Protein AF-A0A820LYW4-F1 (afdb_monomer_lite)

Secondary structure (DSSP, 8-state):
-------PPPPBTTTBPPPEEEEEEEEEESSGGG--TTPPPSSEEEEEEEEEE------------S----

Structure (mmCIF, N/CA/C/O backbone):
data_AF-A0A820LYW4-F1
#
_entry.id   AF-A0A820LYW4-F1
#
loop_
_atom_site.group_PDB
_atom_site.id
_atom_site.type_symbol
_atom_site.label_atom_id
_atom_site.label_alt_id
_atom_site.label_comp_id
_atom_site.label_asym_id
_atom_site.label_entity_id
_atom_site.label_seq_id
_atom_site.pdbx_PDB_ins_code
_atom_site.Cartn_x
_atom_site.Cartn_y
_atom_site.Cartn_z
_atom_site.occupancy
_atom_site.B_iso_or_equiv
_atom_site.auth_seq_id
_atom_site.auth_comp_id
_atom_site.auth_asym_id
_atom_site.auth_atom_id
_atom_site.pdbx_PDB_model_num
ATOM 1 N N . THR A 1 1 ? 16.137 14.109 0.759 1.00 67.25 1 THR A N 1
ATOM 2 C CA . THR A 1 1 ? 14.698 14.429 0.668 1.00 67.25 1 THR A CA 1
ATOM 3 C C . THR A 1 1 ? 13.935 13.165 0.995 1.00 67.25 1 THR A C 1
ATOM 5 O O . THR A 1 1 ? 14.237 12.135 0.409 1.00 67.25 1 THR A O 1
ATOM 8 N N . GLN A 1 2 ? 13.047 13.184 1.988 1.00 66.56 2 GLN A N 1
ATOM 9 C CA . GLN A 1 2 ? 12.219 12.017 2.300 1.00 66.56 2 GLN A CA 1
ATOM 10 C C . GLN A 1 2 ? 11.027 12.019 1.342 1.00 66.56 2 GLN A C 1
ATOM 12 O O . GLN A 1 2 ? 10.266 12.981 1.303 1.00 66.56 2 GLN A O 1
ATOM 17 N N . SER A 1 3 ? 10.931 10.994 0.501 1.00 74.44 3 SER A N 1
ATOM 18 C CA . SER A 1 3 ? 9.766 10.781 -0.352 1.00 74.44 3 SER A CA 1
ATOM 19 C C . SER A 1 3 ? 8.769 9.935 0.422 1.00 74.44 3 SER A C 1
ATOM 21 O O . SER A 1 3 ? 9.020 8.753 0.653 1.00 74.44 3 SER A O 1
ATOM 23 N N . ASP A 1 4 ? 7.657 10.537 0.825 1.00 79.88 4 ASP A N 1
ATOM 24 C CA . ASP A 1 4 ? 6.563 9.799 1.446 1.00 79.88 4 ASP A CA 1
ATOM 25 C C . ASP A 1 4 ? 5.718 9.103 0.374 1.00 79.88 4 ASP A C 1
ATOM 27 O O . ASP A 1 4 ? 5.412 9.669 -0.679 1.00 79.88 4 ASP A O 1
ATOM 31 N N . ILE A 1 5 ? 5.338 7.855 0.647 1.00 74.31 5 ILE A N 1
ATOM 32 C CA . ILE A 1 5 ? 4.399 7.092 -0.177 1.00 74.31 5 ILE A CA 1
ATOM 33 C C . ILE A 1 5 ? 3.013 7.268 0.436 1.00 74.31 5 ILE A C 1
ATOM 35 O O . ILE A 1 5 ? 2.771 6.840 1.564 1.00 74.31 5 ILE A O 1
ATOM 39 N N . SER A 1 6 ? 2.092 7.870 -0.313 1.00 80.44 6 SER A N 1
ATOM 40 C CA . SER A 1 6 ? 0.689 8.003 0.078 1.00 80.44 6 SER A CA 1
ATOM 41 C C . SER A 1 6 ? -0.217 7.243 -0.889 1.00 80.44 6 SER A C 1
ATOM 43 O O . SER A 1 6 ? 0.027 7.171 -2.093 1.00 80.44 6 SER A O 1
ATOM 45 N N . PHE A 1 7 ? -1.271 6.635 -0.353 1.00 78.00 7 PHE A N 1
ATOM 46 C CA . PHE A 1 7 ? -2.322 5.990 -1.132 1.00 78.00 7 PHE A CA 1
ATOM 47 C C . PHE A 1 7 ? -3.659 6.153 -0.413 1.00 78.00 7 PHE A C 1
ATOM 49 O O . PHE A 1 7 ? -3.713 6.314 0.805 1.00 78.00 7 PHE A O 1
ATOM 56 N N . THR A 1 8 ? -4.748 6.129 -1.177 1.00 80.81 8 THR A N 1
ATOM 57 C CA . THR A 1 8 ? -6.106 6.172 -0.624 1.00 80.81 8 THR A CA 1
ATOM 58 C C . THR A 1 8 ? -6.605 4.747 -0.439 1.00 80.81 8 THR A C 1
ATOM 60 O O . THR A 1 8 ? -6.463 3.922 -1.342 1.00 80.81 8 THR A O 1
ATOM 63 N N . ILE A 1 9 ? -7.195 4.447 0.717 1.00 80.44 9 ILE A N 1
ATOM 64 C CA . ILE A 1 9 ? -7.907 3.181 0.903 1.00 80.44 9 ILE A CA 1
ATOM 65 C C . ILE A 1 9 ? -9.166 3.234 0.026 1.00 80.44 9 ILE A C 1
ATOM 67 O O . ILE A 1 9 ? -9.937 4.181 0.161 1.00 80.44 9 ILE A O 1
ATOM 71 N N . PRO A 1 10 ? -9.404 2.280 -0.886 1.00 73.38 10 PRO A N 1
ATOM 72 C CA . PRO A 1 10 ? -10.640 2.271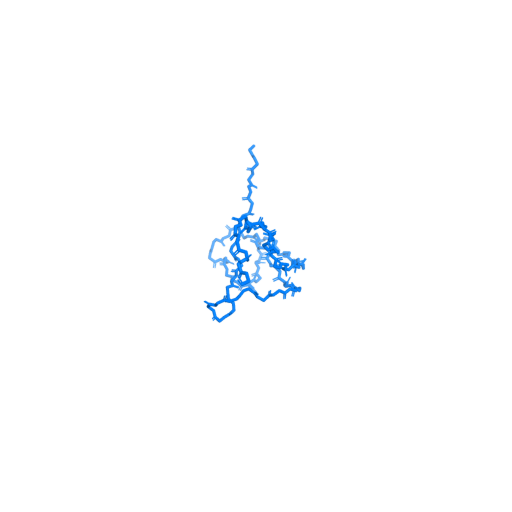 -1.656 1.00 73.38 10 PRO A CA 1
ATOM 73 C C . PRO A 1 10 ? -11.827 1.993 -0.727 1.00 73.38 10 PRO A C 1
ATOM 75 O O . PRO A 1 10 ? -11.778 1.096 0.117 1.00 73.38 10 PRO A O 1
ATOM 78 N N . GLN A 1 11 ? -12.901 2.766 -0.876 1.00 76.50 11 GLN A N 1
ATOM 79 C CA . GLN A 1 11 ? -14.163 2.464 -0.207 1.00 76.50 11 GLN A CA 1
ATOM 80 C C . GLN A 1 11 ? -14.794 1.240 -0.867 1.00 76.50 11 GLN A C 1
ATOM 82 O O . GLN A 1 11 ? -14.904 1.181 -2.092 1.00 76.50 11 GLN A O 1
ATOM 87 N N . ILE A 1 12 ? -15.239 0.290 -0.054 1.00 66.62 12 ILE A N 1
ATOM 88 C CA . ILE A 1 12 ? -16.074 -0.816 -0.517 1.00 66.62 12 ILE A CA 1
ATOM 89 C C . ILE A 1 12 ? -17.511 -0.318 -0.314 1.00 66.62 12 ILE A C 1
ATOM 91 O O . ILE A 1 12 ? -17.902 0.038 0.797 1.00 66.62 12 ILE A O 1
ATOM 95 N N . ASP A 1 13 ? -18.244 -0.146 -1.414 1.00 68.44 13 ASP A N 1
ATOM 96 C CA . ASP A 1 13 ? -19.638 0.331 -1.463 1.00 68.44 13 ASP A CA 1
ATOM 97 C C . ASP A 1 13 ? -19.880 1.807 -1.078 1.00 68.44 13 ASP A C 1
ATOM 99 O O . ASP A 1 13 ? -20.948 2.191 -0.601 1.00 68.44 13 ASP A O 1
ATOM 103 N N . GLY A 1 14 ? -18.886 2.673 -1.309 1.00 63.09 14 GLY A N 1
ATOM 104 C CA . GLY A 1 14 ? -19.053 4.137 -1.295 1.00 63.09 14 GLY A CA 1
ATOM 105 C C . GLY A 1 14 ? -19.302 4.777 0.076 1.00 63.09 14 GLY A C 1
ATOM 106 O O . GLY A 1 14 ? -19.596 5.971 0.146 1.00 63.09 14 GLY A O 1
ATOM 107 N N . ARG A 1 15 ? -19.218 4.010 1.173 1.00 57.94 15 ARG A N 1
ATOM 108 C CA . ARG A 1 15 ? -19.458 4.530 2.535 1.00 57.94 15 ARG A CA 1
ATOM 109 C C . ARG A 1 15 ? -18.480 4.042 3.597 1.00 57.94 15 ARG A C 1
ATOM 111 O O . ARG A 1 15 ? -18.285 4.752 4.579 1.00 57.94 15 ARG A O 1
ATOM 118 N N . TYR A 1 16 ? -17.848 2.879 3.424 1.00 64.44 16 TYR A N 1
ATOM 119 C CA . TYR A 1 16 ? -16.999 2.298 4.465 1.00 64.44 16 TYR A CA 1
ATOM 120 C C . TYR A 1 16 ? -15.659 1.787 3.937 1.00 64.44 16 TYR A C 1
ATOM 122 O O . TYR A 1 16 ? -15.554 1.202 2.860 1.00 64.44 16 TYR A O 1
ATOM 130 N N . TYR A 1 17 ? -14.629 1.969 4.763 1.00 73.00 17 TYR A N 1
ATOM 131 C CA . TYR A 1 17 ? -13.424 1.154 4.705 1.00 73.00 17 TYR A CA 1
ATOM 132 C C . TYR A 1 17 ? -13.702 -0.129 5.483 1.00 73.00 17 TYR A C 1
ATOM 134 O O . TYR A 1 17 ? -14.115 -0.082 6.649 1.00 73.00 17 TYR A O 1
ATOM 142 N N . VAL A 1 18 ? -13.498 -1.277 4.845 1.00 75.69 18 VAL A N 1
ATOM 143 C CA . VAL A 1 18 ? -13.564 -2.558 5.547 1.00 75.69 18 VAL A CA 1
ATOM 144 C C . VAL A 1 18 ? -12.333 -2.636 6.443 1.00 75.69 18 VAL A C 1
ATOM 146 O O . VAL A 1 18 ? -11.207 -2.532 5.968 1.00 75.69 18 VAL A O 1
ATOM 149 N N . GLY A 1 19 ? -12.541 -2.745 7.754 1.00 81.69 19 GLY A N 1
ATOM 150 C CA . GLY A 1 19 ? -11.445 -2.972 8.695 1.00 81.69 19 GLY A CA 1
ATOM 151 C C . GLY A 1 19 ? -10.861 -4.379 8.544 1.00 81.69 19 GLY A C 1
ATOM 152 O O . GLY A 1 19 ? -11.443 -5.227 7.871 1.00 81.69 19 GLY A O 1
ATOM 153 N N . GLY A 1 20 ? -9.730 -4.637 9.192 1.00 86.06 20 GLY A N 1
ATOM 154 C CA . GLY A 1 20 ? -9.091 -5.956 9.203 1.00 86.06 20 GLY A CA 1
ATOM 155 C C . GLY A 1 20 ? -7.935 -6.091 8.213 1.00 86.06 20 GLY A C 1
ATOM 156 O O . GLY A 1 20 ? -7.355 -5.094 7.782 1.00 86.06 20 GLY A O 1
ATOM 157 N N . GLN A 1 21 ? -7.562 -7.333 7.895 1.00 90.88 21 GLN A N 1
ATOM 158 C CA . GLN A 1 21 ? -6.403 -7.630 7.052 1.00 90.88 21 GLN A CA 1
ATOM 159 C C . GLN A 1 21 ? -6.718 -7.466 5.566 1.00 90.88 21 GLN A C 1
ATOM 161 O O . GLN A 1 21 ? -7.663 -8.057 5.048 1.00 90.88 21 GLN A O 1
ATOM 166 N N . HIS A 1 22 ? -5.864 -6.719 4.873 1.00 87.75 22 HIS A N 1
ATOM 167 C CA . HIS A 1 22 ? -5.941 -6.486 3.435 1.00 87.75 22 HIS A CA 1
ATOM 168 C C . HIS A 1 22 ? -4.589 -6.724 2.782 1.00 87.75 22 HIS A C 1
ATOM 170 O O . HIS A 1 22 ? -3.540 -6.441 3.366 1.00 87.75 22 HIS A O 1
ATOM 176 N N . ARG A 1 23 ? -4.612 -7.196 1.533 1.00 88.69 23 ARG A N 1
ATOM 177 C CA . ARG A 1 23 ? -3.406 -7.286 0.708 1.00 88.69 23 ARG A CA 1
ATOM 178 C C . ARG A 1 23 ? -3.157 -5.954 0.011 1.00 88.69 23 ARG A C 1
ATOM 180 O O . ARG A 1 23 ? -3.970 -5.520 -0.803 1.00 88.69 23 ARG A O 1
ATOM 187 N N . VAL A 1 24 ? -1.997 -5.360 0.265 1.00 87.50 24 VAL A N 1
ATOM 188 C CA . VAL A 1 24 ? -1.461 -4.232 -0.505 1.00 87.50 24 VAL A CA 1
ATOM 189 C C . VAL A 1 24 ? -0.382 -4.755 -1.440 1.00 87.50 24 VAL A C 1
ATOM 191 O O . VAL A 1 24 ? 0.500 -5.497 -1.018 1.00 87.50 24 VAL A O 1
ATOM 194 N N . ARG A 1 25 ? -0.443 -4.356 -2.712 1.00 87.69 25 ARG A N 1
ATOM 195 C CA . ARG A 1 25 ? 0.569 -4.688 -3.717 1.00 87.69 25 ARG A CA 1
ATOM 196 C C . ARG A 1 25 ? 1.303 -3.426 -4.147 1.00 87.69 25 ARG A C 1
ATOM 198 O O . ARG A 1 25 ? 0.679 -2.512 -4.684 1.00 87.69 25 ARG A O 1
ATOM 205 N N . ILE A 1 26 ? 2.618 -3.408 -3.956 1.00 87.06 26 ILE A N 1
ATOM 206 C CA . ILE A 1 26 ? 3.503 -2.371 -4.489 1.00 87.06 26 ILE A CA 1
ATOM 207 C C . ILE A 1 26 ? 4.157 -2.924 -5.754 1.00 87.06 26 ILE A C 1
ATOM 209 O O . ILE A 1 26 ? 4.745 -4.005 -5.736 1.00 87.06 26 ILE A O 1
ATOM 213 N N . VAL A 1 27 ? 4.018 -2.188 -6.857 1.00 84.94 27 VAL A N 1
ATOM 214 C CA . VAL A 1 27 ? 4.546 -2.569 -8.170 1.00 84.94 27 VAL A CA 1
ATOM 215 C C . VAL A 1 27 ? 5.527 -1.501 -8.637 1.00 84.94 27 VAL A C 1
ATOM 217 O O . VAL A 1 27 ? 5.136 -0.362 -8.896 1.00 84.94 27 VAL A O 1
ATOM 220 N N . LEU A 1 28 ? 6.790 -1.887 -8.789 1.00 85.44 28 LEU A N 1
ATOM 221 C CA . LEU A 1 28 ? 7.794 -1.117 -9.507 1.00 85.44 28 LEU A CA 1
ATOM 222 C C . LEU A 1 28 ? 7.777 -1.553 -10.975 1.00 85.44 28 LEU A C 1
ATOM 224 O O . LEU A 1 28 ? 8.014 -2.719 -11.285 1.00 85.44 28 LEU A O 1
ATOM 228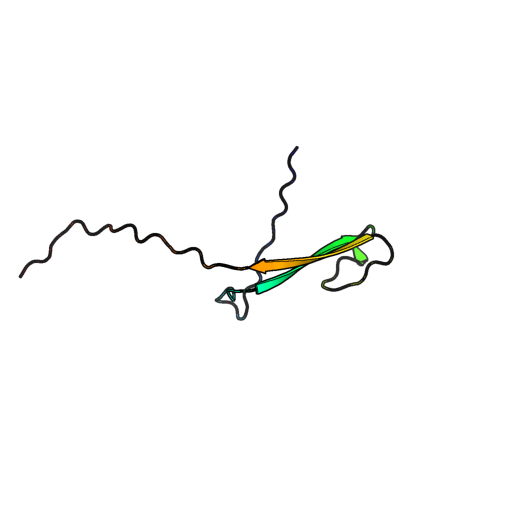 N N . VAL A 1 29 ? 7.503 -0.613 -11.876 1.00 85.06 29 VAL A N 1
ATOM 229 C CA . VAL A 1 29 ? 7.554 -0.811 -13.332 1.00 85.06 29 VAL A CA 1
ATOM 230 C C . VAL A 1 29 ? 8.486 0.211 -13.956 1.00 85.06 29 VAL A C 1
ATOM 232 O O . VAL A 1 29 ? 8.469 1.379 -13.576 1.00 85.06 29 VAL A O 1
ATOM 235 N N . GLN A 1 30 ? 9.254 -0.213 -14.957 1.00 83.06 30 GLN A N 1
ATOM 236 C CA . GLN A 1 30 ? 10.029 0.709 -15.789 1.00 83.06 30 GLN A CA 1
ATOM 237 C C . GLN A 1 30 ? 9.145 1.417 -16.832 1.00 83.06 30 GLN A C 1
ATOM 239 O O . GLN A 1 30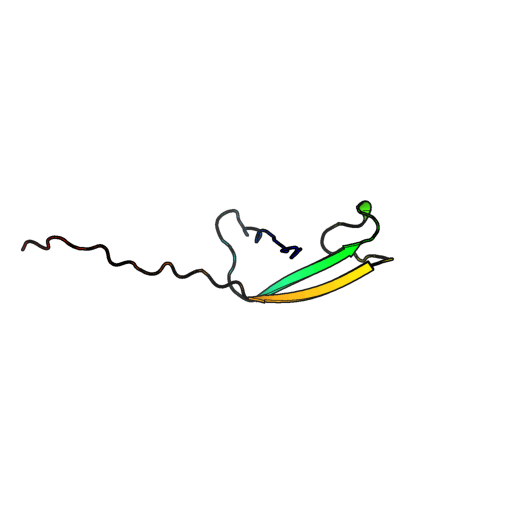 ? 9.338 2.593 -17.120 1.00 83.06 30 GLN A O 1
ATOM 244 N N . ASP A 1 31 ? 8.155 0.702 -17.379 1.00 81.88 31 ASP A N 1
ATOM 245 C CA . ASP A 1 31 ? 7.211 1.216 -18.375 1.00 81.88 31 ASP A CA 1
ATOM 246 C C . ASP A 1 31 ? 5.851 1.500 -17.726 1.00 81.88 31 ASP A C 1
ATOM 248 O O . ASP A 1 31 ? 5.193 0.606 -17.185 1.00 81.88 31 ASP A O 1
ATOM 252 N N . THR A 1 32 ? 5.402 2.750 -17.817 1.00 79.44 32 THR A N 1
ATOM 253 C CA . THR A 1 32 ? 4.129 3.212 -17.251 1.00 79.44 32 THR A CA 1
ATOM 254 C C . THR A 1 32 ? 2.909 2.516 -17.860 1.00 79.44 32 THR A C 1
ATOM 256 O O . THR A 1 32 ? 1.876 2.436 -17.194 1.00 79.44 32 THR A O 1
ATOM 259 N N . ARG A 1 33 ? 3.018 1.932 -19.064 1.00 79.00 33 ARG A N 1
ATOM 260 C CA . ARG A 1 33 ? 1.957 1.118 -19.695 1.00 79.00 33 ARG A CA 1
ATOM 261 C C . ARG A 1 33 ? 1.664 -0.177 -18.933 1.00 79.00 33 ARG A C 1
ATOM 263 O O . ARG A 1 33 ? 0.560 -0.709 -19.038 1.00 79.00 33 ARG A O 1
ATOM 270 N N . ASN A 1 34 ? 2.626 -0.648 -18.137 1.00 72.12 34 ASN A N 1
ATOM 271 C CA . ASN A 1 34 ? 2.499 -1.837 -17.293 1.00 72.12 34 ASN A CA 1
ATOM 272 C C . ASN A 1 34 ? 2.023 -1.515 -15.868 1.00 72.12 34 ASN A C 1
ATOM 274 O O . ASN A 1 34 ? 1.937 -2.407 -15.026 1.00 72.12 34 ASN A O 1
ATOM 278 N N . ARG A 1 35 ? 1.694 -0.248 -15.578 1.00 77.1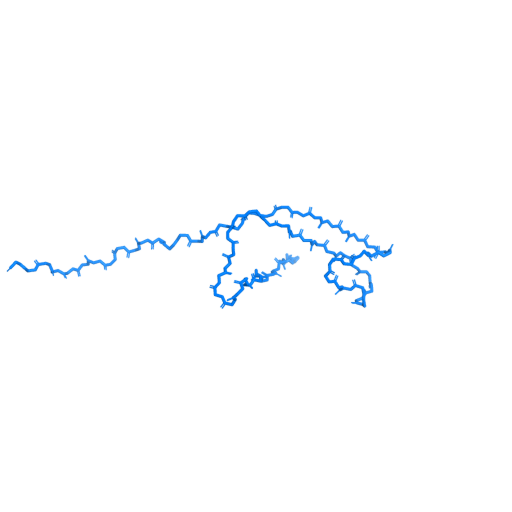9 35 ARG A N 1
ATOM 279 C CA . ARG A 1 35 ? 1.171 0.196 -14.280 1.00 77.19 35 ARG A CA 1
ATOM 280 C C . ARG A 1 35 ? -0.329 -0.105 -14.158 1.00 77.19 35 ARG A C 1
ATOM 282 O O . ARG A 1 35 ? -1.134 0.809 -13.981 1.00 77.19 35 ARG A O 1
ATOM 289 N N . LYS A 1 36 ? -0.719 -1.376 -14.290 1.00 77.12 36 LYS A N 1
ATOM 290 C CA . LYS A 1 36 ? -2.103 -1.833 -14.075 1.00 77.12 36 LYS A CA 1
ATOM 291 C C . LYS A 1 36 ? -2.233 -2.601 -12.754 1.00 77.12 36 LYS A C 1
ATOM 293 O O . LYS A 1 36 ? -1.283 -3.280 -12.354 1.00 77.12 36 LYS A O 1
ATOM 298 N N . PRO A 1 37 ? -3.398 -2.537 -12.080 1.00 75.31 37 PRO A N 1
ATOM 299 C CA . PRO A 1 37 ? -3.649 -3.335 -10.884 1.00 75.31 37 PRO A CA 1
ATOM 300 C C . PRO A 1 37 ? -3.408 -4.824 -11.147 1.00 75.31 37 PRO A C 1
ATOM 302 O O . PRO A 1 37 ? -3.838 -5.354 -12.169 1.00 75.31 37 PRO A O 1
ATOM 305 N N . CYS A 1 38 ? -2.725 -5.492 -10.215 1.00 74.50 38 CYS A N 1
ATOM 306 C CA . CYS A 1 38 ? -2.453 -6.933 -10.251 1.00 74.50 38 CYS A CA 1
ATOM 307 C C . CYS A 1 38 ? -1.661 -7.445 -11.474 1.00 74.50 38 CYS A C 1
ATOM 309 O O . CYS A 1 38 ? -1.578 -8.657 -11.659 1.00 74.50 38 CYS A O 1
ATOM 311 N N . GLN A 1 39 ? -1.053 -6.568 -12.278 1.00 75.31 39 GLN A N 1
ATOM 312 C CA . GLN A 1 39 ? -0.256 -6.978 -13.433 1.00 75.31 39 GLN A CA 1
ATOM 313 C C . GLN A 1 39 ? 1.131 -7.490 -13.007 1.00 75.31 39 GLN A C 1
ATOM 315 O O . GLN A 1 39 ? 1.758 -6.933 -12.106 1.00 75.31 39 GLN A O 1
ATOM 320 N N . ASN A 1 40 ? 1.622 -8.529 -13.688 1.00 72.00 40 ASN A N 1
ATOM 321 C CA . ASN A 1 40 ? 3.020 -8.945 -13.596 1.00 72.00 40 ASN A CA 1
ATOM 322 C C . ASN A 1 40 ? 3.876 -8.091 -14.533 1.00 72.00 40 ASN A C 1
ATOM 324 O O . ASN A 1 40 ? 3.527 -7.869 -15.695 1.00 72.00 40 ASN A O 1
ATOM 328 N N . THR A 1 41 ? 5.005 -7.615 -14.024 1.00 70.38 41 THR A N 1
ATOM 329 C CA . THR A 1 41 ? 5.956 -6.808 -14.785 1.00 70.38 41 THR A CA 1
ATOM 330 C C . THR A 1 41 ? 7.047 -7.740 -15.310 1.00 70.38 41 THR A C 1
ATOM 332 O O . THR A 1 41 ? 7.508 -8.619 -14.587 1.00 70.38 41 THR A O 1
ATOM 335 N N . GLY A 1 42 ? 7.422 -7.616 -16.588 1.00 73.94 42 GLY A N 1
ATOM 336 C CA . GLY A 1 42 ? 8.562 -8.373 -17.125 1.00 73.94 42 GLY A CA 1
ATOM 337 C C . GLY A 1 42 ? 9.894 -7.859 -16.567 1.00 73.94 42 GLY A C 1
ATOM 338 O O . GLY A 1 42 ? 10.789 -8.640 -16.271 1.00 73.94 42 GLY A O 1
ATOM 339 N N . TYR A 1 43 ? 9.980 -6.540 -16.373 1.00 79.31 43 TYR A N 1
ATOM 340 C CA . TYR A 1 43 ? 11.090 -5.842 -15.731 1.00 79.31 43 TYR A CA 1
ATOM 341 C C . TYR A 1 43 ? 10.548 -4.948 -14.612 1.00 79.31 43 TYR A C 1
ATOM 343 O O . TYR A 1 43 ? 9.745 -4.040 -14.867 1.00 79.31 43 TYR A O 1
ATOM 351 N N . GLY A 1 44 ? 10.987 -5.210 -13.380 1.00 83.81 44 GLY A N 1
ATOM 352 C CA . GLY A 1 4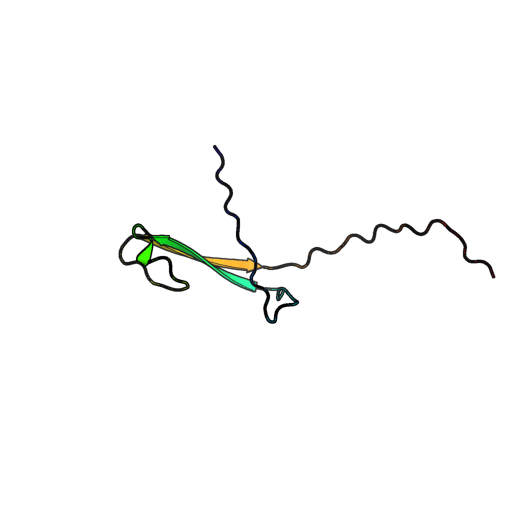4 ? 10.562 -4.494 -12.184 1.00 83.81 44 GLY A CA 1
ATOM 353 C C . GLY A 1 44 ? 10.460 -5.397 -10.957 1.00 83.81 44 GLY A C 1
ATOM 354 O O . GLY A 1 44 ? 11.017 -6.491 -10.932 1.00 83.81 44 GLY A O 1
ATOM 355 N N . GLU A 1 45 ? 9.735 -4.932 -9.943 1.00 86.06 45 GLU A N 1
ATOM 356 C CA . GLU A 1 45 ? 9.516 -5.666 -8.696 1.00 86.06 45 GLU A CA 1
ATOM 357 C C . GLU A 1 45 ? 8.036 -5.637 -8.316 1.00 86.06 45 GLU A C 1
ATOM 359 O O . GLU A 1 45 ? 7.360 -4.616 -8.458 1.00 86.06 45 GLU A O 1
ATOM 364 N N . VAL A 1 46 ? 7.535 -6.761 -7.809 1.00 86.75 46 VAL A N 1
ATOM 365 C CA . VAL A 1 46 ? 6.203 -6.858 -7.214 1.00 86.75 46 VAL A CA 1
ATOM 366 C C . VAL A 1 46 ? 6.371 -7.368 -5.794 1.00 86.75 46 VAL A C 1
ATOM 368 O O . VAL A 1 46 ? 6.910 -8.457 -5.592 1.00 86.75 46 VAL A O 1
ATOM 371 N N . ARG A 1 47 ? 5.889 -6.603 -4.812 1.00 88.12 47 ARG A N 1
ATOM 372 C CA . ARG A 1 47 ? 5.807 -7.057 -3.420 1.00 88.12 47 ARG A CA 1
ATOM 373 C C . ARG A 1 47 ? 4.386 -6.957 -2.899 1.00 88.12 47 ARG A C 1
ATOM 375 O O . ARG A 1 47 ? 3.741 -5.913 -3.010 1.00 88.12 47 ARG A O 1
ATOM 382 N N . ASP A 1 48 ? 3.947 -8.051 -2.294 1.00 90.12 48 ASP A N 1
ATOM 383 C CA . ASP A 1 48 ? 2.685 -8.135 -1.577 1.00 90.12 48 ASP A CA 1
ATOM 384 C C . ASP A 1 48 ? 2.955 -7.992 -0.077 1.00 90.12 48 ASP A C 1
ATOM 386 O O . ASP A 1 48 ? 3.810 -8.676 0.486 1.00 90.12 48 ASP A O 1
ATOM 390 N N . TYR A 1 49 ? 2.210 -7.100 0.562 1.00 89.69 49 TYR A N 1
ATOM 391 C CA . TYR A 1 49 ? 2.228 -6.862 1.997 1.00 89.69 49 TYR A CA 1
ATOM 392 C C . TYR A 1 49 ? 0.832 -7.090 2.563 1.00 89.69 49 TYR A C 1
ATOM 394 O O . TYR A 1 49 ? -0.175 -6.817 1.905 1.00 89.69 49 TYR A O 1
ATOM 402 N N . THR A 1 50 ? 0.775 -7.530 3.814 1.00 92.25 50 THR A N 1
ATOM 403 C CA . THR A 1 50 ? -0.466 -7.542 4.586 1.00 92.25 50 THR A CA 1
ATOM 404 C C . THR A 1 50 ? -0.514 -6.286 5.438 1.00 92.25 50 THR A C 1
ATOM 406 O O . THR A 1 50 ? 0.383 -6.049 6.246 1.00 92.25 50 THR A O 1
ATOM 409 N N . VAL A 1 51 ? -1.565 -5.487 5.274 1.00 89.00 51 VAL A N 1
ATOM 410 C CA . VAL A 1 51 ? -1.848 -4.336 6.138 1.00 89.00 51 VAL A CA 1
ATOM 411 C C . VAL A 1 51 ? -3.099 -4.616 6.955 1.00 89.00 51 VAL A C 1
ATOM 413 O O . VAL A 1 51 ? -4.033 -5.250 6.468 1.00 89.00 51 VAL A O 1
ATOM 416 N N . ASN A 1 52 ? -3.127 -4.140 8.195 1.00 89.44 52 ASN A N 1
ATOM 417 C CA . ASN A 1 52 ? -4.314 -4.206 9.037 1.00 89.44 52 ASN A CA 1
ATOM 418 C C . ASN A 1 52 ? -4.950 -2.817 9.125 1.00 89.44 52 ASN A C 1
ATOM 420 O O . ASN A 1 52 ? -4.356 -1.897 9.687 1.00 89.44 52 ASN A O 1
ATOM 424 N N . ILE A 1 53 ? -6.146 -2.661 8.561 1.00 86.50 53 ILE A N 1
ATOM 425 C CA . ILE A 1 53 ? -6.892 -1.404 8.594 1.00 86.50 53 ILE A CA 1
ATOM 426 C C . ILE A 1 53 ? -7.676 -1.349 9.902 1.00 86.50 53 ILE A C 1
ATOM 428 O O . ILE A 1 53 ? -8.648 -2.082 10.095 1.00 86.50 53 ILE A O 1
ATOM 432 N N . ILE A 1 54 ? -7.255 -0.455 10.792 1.00 84.62 54 ILE A N 1
ATOM 433 C CA . ILE A 1 54 ? -7.949 -0.158 12.044 1.00 84.62 54 ILE A CA 1
ATOM 434 C C . ILE A 1 54 ? -8.761 1.124 11.885 1.00 84.62 54 ILE A C 1
ATOM 436 O O . ILE A 1 54 ? -8.304 2.097 11.280 1.00 84.62 54 ILE A O 1
ATOM 440 N N . ARG A 1 55 ? -9.985 1.133 12.417 1.00 77.94 55 ARG A N 1
ATOM 441 C CA . ARG A 1 55 ? -10.744 2.380 12.512 1.00 77.94 55 ARG A CA 1
ATOM 442 C C . ARG A 1 55 ? -10.019 3.280 13.500 1.00 77.94 55 ARG A C 1
ATOM 444 O O . ARG A 1 55 ? -9.614 2.834 14.570 1.00 77.94 55 ARG A O 1
ATOM 451 N N . LYS A 1 56 ? -9.849 4.548 13.131 1.00 74.62 56 LYS A N 1
ATOM 452 C CA . LYS A 1 56 ? -9.432 5.549 14.103 1.00 74.62 56 LYS A CA 1
ATOM 453 C C . LYS A 1 56 ? -10.595 5.720 15.069 1.00 74.62 56 LYS A C 1
ATOM 455 O O . LYS A 1 56 ? -11.634 6.248 14.678 1.00 74.62 56 LYS A O 1
ATOM 460 N N . GLU A 1 57 ? -10.420 5.255 16.299 1.00 77.31 57 GLU A N 1
ATOM 461 C CA . GLU A 1 57 ? -11.343 5.597 17.370 1.00 77.31 57 GLU A CA 1
ATOM 462 C C . GLU A 1 57 ? -11.326 7.118 17.510 1.00 77.31 57 GLU A C 1
ATOM 464 O O . GLU A 1 57 ? -10.273 7.737 17.693 1.00 77.31 57 GLU A O 1
ATOM 469 N N . VAL A 1 58 ? -12.488 7.743 17.340 1.00 74.94 58 VAL A N 1
ATOM 470 C CA . VAL A 1 58 ? -12.632 9.154 17.679 1.00 74.94 58 VAL A CA 1
ATOM 471 C C . VAL A 1 58 ? -12.571 9.193 19.195 1.00 74.94 58 VAL A C 1
ATOM 473 O O . VAL A 1 58 ? -13.473 8.674 19.855 1.00 74.94 58 VAL A O 1
ATOM 476 N N . SER A 1 59 ? -11.495 9.755 19.751 1.00 70.31 59 SER A N 1
ATOM 477 C CA . SER A 1 59 ? -11.449 10.056 21.177 1.00 70.31 59 SER A CA 1
ATOM 478 C C . SER A 1 59 ? -12.722 10.820 21.514 1.00 70.31 59 SER A C 1
ATOM 480 O O . SER A 1 59 ? -12.996 11.860 20.913 1.00 70.31 59 SER A O 1
ATOM 482 N N . LYS A 1 60 ? -13.533 10.276 22.424 1.00 65.00 60 LYS A N 1
ATOM 483 C CA . LYS A 1 60 ? -14.652 11.009 23.007 1.00 65.00 60 LYS A CA 1
ATOM 484 C C . LYS A 1 60 ? -14.029 12.150 23.801 1.00 65.00 60 LYS A C 1
ATOM 486 O O . LYS A 1 60 ? -13.655 11.972 24.952 1.00 65.00 60 LYS A O 1
ATOM 491 N N . GLU A 1 61 ? -13.845 13.298 23.168 1.00 57.41 61 GLU A N 1
ATOM 492 C CA . GLU A 1 61 ? -13.641 14.525 23.912 1.00 57.41 61 GLU A CA 1
ATOM 493 C C . GLU A 1 61 ? -14.999 14.841 24.536 1.00 57.41 61 GLU A C 1
ATOM 495 O O . GLU A 1 61 ? -15.932 15.266 23.856 1.00 57.41 61 GLU A O 1
ATOM 500 N N . THR A 1 62 ? -15.164 14.487 25.809 1.00 51.22 62 THR A N 1
ATOM 501 C CA . THR A 1 62 ? -16.316 14.892 26.615 1.00 51.22 62 THR A CA 1
ATOM 502 C C . THR A 1 62 ? -16.295 16.412 26.735 1.00 51.22 62 THR A C 1
ATOM 504 O O . THR A 1 62 ? -15.708 16.962 27.660 1.00 51.22 62 THR A O 1
ATOM 507 N N . HIS A 1 63 ? -16.930 17.097 25.791 1.00 54.09 63 HIS A N 1
ATOM 508 C CA . HIS A 1 63 ? -17.524 18.400 26.046 1.00 54.09 63 HIS A CA 1
ATOM 509 C C . HIS A 1 63 ? -18.978 18.158 26.451 1.00 54.09 63 HIS A C 1
ATOM 511 O O . HIS A 1 63 ? -19.867 18.154 25.608 1.00 54.09 63 HIS A O 1
ATOM 517 N N . ASP A 1 64 ? -19.207 17.922 27.742 1.00 55.84 64 ASP A N 1
ATOM 518 C CA . ASP A 1 64 ? -20.507 18.218 28.346 1.00 55.84 64 ASP A CA 1
ATOM 519 C C . ASP A 1 64 ? -20.291 18.918 29.688 1.00 55.84 64 ASP A C 1
ATOM 521 O O . ASP A 1 64 ? -20.384 18.355 30.778 1.00 55.84 64 ASP A O 1
ATOM 525 N N . THR A 1 65 ? -19.890 20.179 29.587 1.00 56.72 65 THR A N 1
ATOM 526 C CA . THR A 1 65 ? -20.135 21.157 30.636 1.00 56.72 65 THR A CA 1
ATOM 527 C C . THR A 1 65 ? -21.518 21.760 30.387 1.00 56.72 65 THR A C 1
ATOM 529 O O . THR A 1 65 ? -21.627 22.675 29.571 1.00 56.72 65 THR A O 1
ATOM 532 N N . GLY A 1 66 ? -22.551 21.312 31.107 1.00 46.62 66 GLY A N 1
ATOM 533 C CA . GLY A 1 66 ? -23.736 22.150 31.337 1.00 46.62 66 GLY A CA 1
ATOM 534 C C . GLY A 1 66 ? -25.107 21.468 31.377 1.00 46.62 66 GLY A C 1
ATOM 535 O O . GLY A 1 66 ? -25.758 21.323 30.353 1.00 46.62 66 GLY A O 1
ATOM 536 N N . ASN A 1 67 ? -25.602 21.294 32.609 1.00 44.47 67 ASN A N 1
ATOM 537 C CA . ASN A 1 67 ? -27.011 21.275 33.040 1.00 44.47 67 ASN A CA 1
ATOM 538 C C . ASN A 1 67 ? -27.859 20.018 32.770 1.00 44.47 67 ASN A C 1
ATOM 540 O O . ASN A 1 67 ? -28.611 19.933 31.805 1.00 44.47 67 ASN A O 1
ATOM 544 N N . ILE A 1 68 ? -27.890 19.135 33.774 1.00 43.25 68 ILE A N 1
ATOM 545 C CA . ILE A 1 68 ? -29.073 18.324 34.087 1.00 43.25 68 ILE A CA 1
ATOM 546 C C . ILE A 1 68 ? -29.886 19.118 35.121 1.00 43.25 68 ILE A C 1
ATOM 548 O O . ILE A 1 68 ? -29.440 19.288 36.255 1.00 43.25 68 ILE A O 1
ATOM 552 N N . LEU A 1 69 ? -31.048 19.640 34.722 1.00 41.88 69 LEU A N 1
ATOM 553 C CA . LEU A 1 69 ? -32.073 20.142 35.643 1.00 41.88 69 LEU A CA 1
ATOM 554 C C . LEU A 1 69 ? -33.087 19.013 35.876 1.00 41.88 69 LEU A C 1
ATOM 556 O O . LEU A 1 69 ? -33.560 18.422 34.904 1.00 41.88 69 LEU A O 1
ATOM 560 N N . PHE A 1 70 ? -33.363 18.706 37.147 1.00 59.75 70 PHE A N 1
ATOM 561 C CA . PHE A 1 70 ? -34.465 17.833 37.567 1.00 59.75 70 PHE A CA 1
ATOM 562 C C . PHE A 1 70 ? -35.798 18.581 37.520 1.00 59.75 70 PHE A C 1
ATOM 564 O O . PHE A 1 70 ? -35.797 19.785 37.871 1.00 59.75 70 PHE A O 1
#

pLDDT: mean 74.89, std 12.41, range [41.88, 92.25]

Sequence (70 aa):
TQSDISFTIPQIDGRYYVGGQHRVRIVLVQDTRNRKPCQNTGYGEVRDYTVNIIRKEVSKETHDTGNILF

Organism: NCBI:txid392033

InterPro domains:
  IPR045474 GEVED 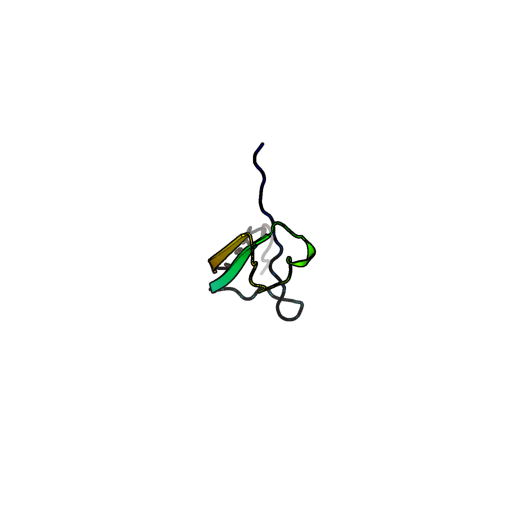domain [PF20009] (3-52)

Foldseek 3Di:
DDDDDDDDQDDDPPPDRDFAKDKDKDWAEPDPVQPDPPGDHPDTDIDIDIDGHDDDPDPPPPPDDDDDDD

Radius of gyration: 20.71 Å; chains: 1; bounding box: 49×31×57 Å